Protein AF-A0A960TUN3-F1 (afdb_monomer_lite)

Foldseek 3Di:
DDDDDPPPPWQWDQDPVPRDIHTDDVSVVVVVVVLVLLCQQLDPDPPPWDWDQDPVRDIDTDCVNHQDKDKAWDQDPVRDIDIDIGSDSVQNVCVRVPNFDAPPVRDGDD

pLDDT: mean 73.58, std 15.44, range [35.28, 91.56]

Secondary structure (DSSP, 8-state):
-----------EEE-TTT--EEESHHHHHHHHHHHHHHHHHT----TTPEEEE-TTS-EEEE-TT-S--EEEEEE-TTS-EEEEEES-HHHHHHHHTTPPPB-TTSPBP-

Structure (mmCIF, N/CA/C/O backbone):
data_AF-A0A960TUN3-F1
#
_entry.id   AF-A0A960TUN3-F1
#
loop_
_atom_site.group_PDB
_atom_site.id
_atom_site.type_symbol
_atom_site.label_atom_id
_atom_site.label_alt_id
_atom_site.label_comp_id
_atom_site.label_asym_id
_atom_site.label_entity_id
_atom_site.label_seq_id
_atom_site.pdbx_PDB_ins_code
_atom_site.Cartn_x
_atom_site.Cartn_y
_atom_site.Cartn_z
_atom_site.occupancy
_atom_site.B_iso_or_equiv
_atom_site.auth_seq_id
_atom_site.auth_comp_id
_atom_site.auth_asym_id
_atom_site.auth_atom_id
_atom_site.pdbx_PDB_model_num
ATOM 1 N N . MET A 1 1 ? 1.340 21.472 37.285 1.00 39.03 1 MET A N 1
ATOM 2 C CA . MET A 1 1 ? 1.451 21.280 35.826 1.00 39.03 1 MET A CA 1
ATOM 3 C C . MET A 1 1 ? 1.309 19.784 35.600 1.00 39.03 1 MET A C 1
ATOM 5 O O . MET A 1 1 ? 2.245 19.086 35.968 1.00 39.03 1 MET A O 1
ATOM 9 N N . PRO A 1 2 ? 0.135 19.257 35.215 1.00 45.22 2 PRO A N 1
ATOM 10 C CA . PRO A 1 2 ? 0.002 17.822 35.016 1.00 45.22 2 PRO A CA 1
ATOM 11 C C . PRO A 1 2 ? 0.729 17.406 33.733 1.00 45.22 2 PRO A C 1
ATOM 13 O O . PRO A 1 2 ? 0.609 18.049 32.692 1.00 45.22 2 PRO A O 1
ATOM 16 N N . ASP A 1 3 ? 1.519 16.355 33.895 1.00 35.28 3 ASP A N 1
ATOM 17 C C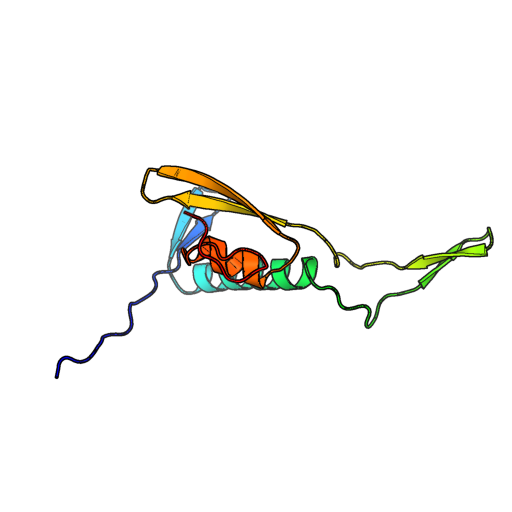A . ASP A 1 3 ? 2.245 15.583 32.897 1.00 35.28 3 ASP A CA 1
ATOM 18 C C . ASP A 1 3 ? 1.240 14.884 31.966 1.00 35.28 3 ASP A C 1
ATOM 20 O O . ASP A 1 3 ? 0.360 14.151 32.424 1.00 35.28 3 ASP A O 1
ATOM 24 N N . ALA A 1 4 ? 1.306 15.172 30.665 1.00 41.81 4 ALA A N 1
ATOM 25 C CA . ALA A 1 4 ? 0.483 14.504 29.667 1.00 41.81 4 ALA A CA 1
ATOM 26 C C . ALA A 1 4 ? 1.101 13.132 29.366 1.00 41.81 4 ALA A C 1
ATOM 28 O O . ALA A 1 4 ? 2.075 13.033 28.620 1.00 41.81 4 ALA A O 1
ATOM 29 N N . ALA A 1 5 ? 0.530 12.081 29.955 1.00 38.94 5 ALA A N 1
ATOM 30 C CA . ALA A 1 5 ? 0.854 10.701 29.617 1.00 38.94 5 ALA A CA 1
ATOM 31 C C . ALA A 1 5 ? 0.736 10.484 28.093 1.00 38.94 5 ALA A C 1
ATOM 33 O O . ALA A 1 5 ? -0.234 10.959 27.490 1.00 38.94 5 ALA A O 1
ATOM 34 N N . PRO A 1 6 ? 1.663 9.752 27.445 1.00 44.97 6 PRO A N 1
ATOM 35 C CA . PRO A 1 6 ? 1.463 9.363 26.062 1.00 44.97 6 PRO A CA 1
ATOM 36 C C . PRO A 1 6 ? 0.243 8.442 26.028 1.00 44.97 6 PRO A C 1
ATOM 38 O O . PRO A 1 6 ? 0.221 7.397 26.684 1.00 44.97 6 PRO A O 1
ATOM 41 N N . ALA A 1 7 ? -0.793 8.844 25.293 1.00 46.22 7 ALA A N 1
ATOM 42 C CA . ALA A 1 7 ? -1.911 7.968 24.992 1.00 46.22 7 ALA A CA 1
ATOM 43 C C . ALA A 1 7 ? -1.330 6.683 24.392 1.00 46.22 7 ALA A C 1
ATOM 45 O O . ALA A 1 7 ? -0.728 6.695 23.319 1.00 46.22 7 ALA A O 1
ATOM 46 N N . SER A 1 8 ? -1.432 5.585 25.137 1.00 52.22 8 SER A N 1
ATOM 47 C CA . SER A 1 8 ? -1.019 4.272 24.666 1.00 52.22 8 SER A CA 1
ATOM 48 C C . SER A 1 8 ? -1.993 3.881 23.563 1.00 52.22 8 SER A C 1
ATOM 50 O O . SER A 1 8 ? -3.082 3.388 23.843 1.00 52.22 8 SER A O 1
ATOM 52 N N . ALA A 1 9 ? -1.646 4.190 22.313 1.00 61.03 9 ALA A N 1
ATOM 53 C CA . ALA A 1 9 ? -2.431 3.789 21.159 1.00 61.03 9 ALA A CA 1
ATOM 54 C C . ALA A 1 9 ? -2.364 2.260 21.059 1.00 61.03 9 ALA A C 1
ATOM 56 O O . ALA A 1 9 ? -1.371 1.693 20.597 1.00 61.03 9 ALA A O 1
ATOM 57 N N . LEU A 1 10 ? -3.400 1.589 21.565 1.00 65.69 10 LEU A N 1
ATOM 58 C CA . LEU A 1 10 ? -3.546 0.145 21.465 1.00 65.69 10 LEU A CA 1
ATOM 59 C C . LEU A 1 10 ? -3.772 -0.203 19.989 1.00 65.69 10 LEU A C 1
ATOM 61 O O . LEU A 1 10 ? -4.817 0.115 19.428 1.00 65.69 10 LEU A O 1
ATOM 65 N N . ARG A 1 11 ? -2.786 -0.845 19.357 1.00 65.75 11 ARG A N 1
ATOM 66 C CA . ARG A 1 11 ? -2.948 -1.431 18.024 1.00 65.75 11 ARG A CA 1
ATOM 67 C C . ARG A 1 11 ? -3.326 -2.898 18.151 1.00 65.75 11 ARG A C 1
ATOM 69 O O . ARG A 1 11 ? -2.628 -3.678 18.802 1.00 65.75 11 ARG A O 1
ATOM 76 N N . ALA A 1 12 ? -4.430 -3.238 17.508 1.00 70.62 12 ALA A N 1
ATOM 77 C CA . ALA A 1 12 ? -4.942 -4.585 17.373 1.00 70.62 12 ALA A CA 1
ATOM 78 C C . ALA A 1 12 ? -5.141 -4.880 15.883 1.00 70.62 12 ALA A C 1
ATOM 80 O O . ALA A 1 12 ? -5.481 -3.981 15.115 1.00 70.62 12 ALA A O 1
ATOM 81 N N . SER A 1 13 ? -4.921 -6.124 15.484 1.00 71.94 13 SER A N 1
ATOM 82 C CA . SER A 1 13 ? -5.164 -6.614 14.127 1.00 71.94 13 SER A CA 1
ATOM 83 C C . SER A 1 13 ? -6.105 -7.805 14.216 1.00 71.94 13 SER A C 1
ATOM 85 O O . SER A 1 13 ? -5.939 -8.646 15.099 1.00 71.94 13 SER A O 1
ATOM 87 N N . LEU A 1 14 ? -7.071 -7.897 13.310 1.00 77.94 14 LEU A N 1
ATOM 88 C CA . LEU A 1 14 ? -7.953 -9.055 13.230 1.00 77.94 14 LEU A CA 1
ATOM 89 C C . LEU A 1 14 ? -7.295 -10.130 12.359 1.00 77.94 14 LEU A C 1
ATOM 91 O O . LEU A 1 14 ? -6.858 -9.834 11.249 1.00 77.94 14 LEU A O 1
ATOM 95 N N . ASP A 1 15 ? -7.218 -11.360 12.854 1.00 74.50 15 ASP A N 1
ATOM 96 C CA . ASP A 1 15 ? -6.828 -12.515 12.051 1.00 74.50 15 ASP A CA 1
ATOM 97 C C . ASP A 1 15 ? -7.912 -12.789 10.989 1.00 74.50 15 ASP A C 1
ATOM 99 O O . ASP A 1 15 ? -9.063 -13.035 11.358 1.00 74.50 15 ASP A O 1
ATOM 103 N N . PRO A 1 16 ? -7.597 -12.749 9.684 1.00 70.06 16 PRO A N 1
ATOM 104 C CA . PRO A 1 16 ? -8.594 -12.972 8.641 1.00 70.06 16 PRO A CA 1
ATOM 105 C C . PRO A 1 16 ? -9.058 -14.436 8.530 1.00 70.06 16 PRO A C 1
ATOM 107 O O . PRO A 1 16 ? -10.123 -14.675 7.966 1.00 70.06 16 PRO A O 1
ATOM 110 N N . GLU A 1 17 ? -8.298 -15.412 9.041 1.00 76.75 17 GLU A N 1
ATOM 111 C CA . GLU A 1 17 ? -8.650 -16.839 8.977 1.00 76.75 17 GLU A CA 1
ATOM 112 C C . GLU A 1 17 ? -9.522 -17.270 10.161 1.00 76.75 17 GLU A C 1
ATOM 114 O O . GLU A 1 17 ? -10.443 -18.073 9.999 1.00 76.75 17 GLU A O 1
ATOM 119 N N . THR A 1 18 ? -9.250 -16.734 11.352 1.00 77.31 18 THR A N 1
ATOM 120 C CA . THR A 1 18 ? -9.925 -17.142 12.598 1.00 77.31 18 THR A CA 1
ATOM 121 C C . THR A 1 18 ? -10.894 -16.093 13.143 1.00 77.31 18 THR A C 1
ATOM 123 O O . THR A 1 18 ? -11.754 -16.416 13.961 1.00 77.31 18 THR A O 1
ATOM 126 N N . GLY A 1 19 ? -10.782 -14.839 12.698 1.00 78.69 19 GLY A N 1
ATOM 127 C CA . GLY A 1 19 ? -11.521 -13.704 13.249 1.00 78.69 19 GLY A CA 1
ATOM 128 C C . GLY A 1 19 ? -11.041 -13.269 14.636 1.00 78.69 19 GLY A C 1
ATOM 129 O O . GLY A 1 19 ? -11.672 -12.413 15.258 1.00 78.69 19 GLY A O 1
ATOM 130 N N . GLU A 1 20 ? -9.950 -13.845 15.149 1.00 81.75 20 GLU A N 1
ATOM 131 C CA . GLU A 1 20 ? -9.440 -13.523 16.477 1.00 81.75 20 GLU A CA 1
ATOM 132 C C . GLU A 1 20 ? -8.712 -12.176 16.495 1.00 81.75 20 GLU A C 1
ATOM 134 O O . GLU A 1 20 ? -7.938 -11.826 15.600 1.00 81.75 20 GLU A O 1
ATOM 139 N N . LEU A 1 21 ? -8.947 -11.404 17.557 1.00 75.94 21 LEU A N 1
ATOM 140 C CA . LEU A 1 21 ? -8.274 -10.133 17.772 1.00 75.94 21 LEU A CA 1
ATOM 141 C C . LEU A 1 21 ? -6.859 -10.393 18.300 1.00 75.94 21 LEU A C 1
ATOM 143 O O . LEU A 1 21 ? -6.677 -10.772 19.458 1.00 75.94 21 LEU A O 1
ATOM 147 N N . ARG A 1 22 ? -5.845 -10.145 17.473 1.00 77.25 22 ARG A N 1
ATOM 148 C CA . ARG A 1 22 ? -4.447 -10.165 17.907 1.00 77.25 22 ARG A CA 1
ATOM 149 C C . ARG A 1 22 ? -4.069 -8.789 18.450 1.00 77.25 22 ARG A C 1
ATOM 151 O O . ARG A 1 22 ? -4.320 -7.765 17.814 1.00 77.25 22 ARG A O 1
ATOM 158 N N . VAL A 1 23 ? -3.446 -8.760 19.626 1.00 72.69 23 VAL A N 1
ATOM 159 C CA . VAL A 1 23 ? -2.962 -7.543 20.298 1.00 72.69 23 VAL A CA 1
ATOM 160 C C . VAL A 1 23 ? -1.482 -7.691 20.643 1.00 72.69 23 VAL A C 1
ATOM 162 O O . VAL A 1 23 ? -1.038 -8.766 21.034 1.00 72.69 23 VAL A O 1
ATOM 165 N N . GLY A 1 24 ? -0.707 -6.611 20.509 1.00 69.25 24 GLY A N 1
ATOM 166 C CA . GLY A 1 24 ? 0.723 -6.595 20.843 1.00 69.25 24 GLY A CA 1
ATOM 167 C C . GLY A 1 24 ? 1.648 -6.453 19.629 1.00 69.25 24 GLY A C 1
ATOM 168 O O . GLY A 1 24 ? 1.276 -5.878 18.608 1.00 69.25 24 GLY A O 1
ATOM 169 N N . ALA A 1 25 ? 2.890 -6.932 19.752 1.00 63.56 25 ALA A N 1
ATOM 170 C CA . ALA A 1 25 ? 3.954 -6.707 18.762 1.00 63.56 25 ALA A CA 1
ATOM 171 C C . ALA A 1 25 ? 3.637 -7.274 17.366 1.00 63.56 25 ALA A C 1
ATOM 173 O O . ALA A 1 25 ? 4.013 -6.692 16.347 1.00 63.56 25 ALA A O 1
ATOM 174 N N . GLU A 1 26 ? 2.912 -8.386 17.310 1.00 64.19 26 GLU A N 1
ATOM 175 C CA . GLU A 1 26 ? 2.513 -9.020 16.052 1.00 64.19 26 GLU A CA 1
ATOM 176 C C . GLU A 1 26 ? 1.463 -8.180 15.315 1.00 64.19 26 GLU A C 1
ATOM 178 O O . GLU A 1 26 ? 1.610 -7.933 14.121 1.00 64.19 26 GLU A O 1
ATOM 183 N N . ALA A 1 27 ? 0.491 -7.616 16.038 1.00 61.75 27 ALA A N 1
ATOM 184 C CA . ALA A 1 27 ? -0.506 -6.704 15.474 1.00 61.75 27 ALA A CA 1
ATOM 185 C C . ALA A 1 27 ? 0.104 -5.390 14.966 1.00 61.75 27 ALA A C 1
ATOM 187 O O . ALA A 1 27 ? -0.319 -4.840 13.950 1.00 61.75 27 ALA A O 1
ATOM 188 N N . LEU A 1 28 ? 1.139 -4.897 15.650 1.00 65.31 28 LEU A N 1
ATOM 189 C CA . LEU A 1 28 ? 1.927 -3.753 15.190 1.00 65.31 28 LEU A CA 1
ATOM 190 C C . LEU A 1 28 ? 2.669 -4.054 13.884 1.00 65.31 28 LEU A C 1
ATOM 192 O O . LEU A 1 28 ? 2.769 -3.183 13.024 1.00 65.31 28 LEU A O 1
ATOM 196 N N . THR A 1 29 ? 3.172 -5.280 13.739 1.00 71.75 29 THR A N 1
ATOM 197 C CA . THR A 1 29 ? 3.884 -5.720 12.535 1.00 71.75 29 THR A CA 1
ATOM 198 C C . THR A 1 29 ? 2.928 -5.857 11.354 1.00 71.75 29 THR A C 1
ATOM 200 O O . THR A 1 29 ? 3.263 -5.428 10.253 1.00 71.75 29 THR A O 1
ATOM 203 N N . ASP A 1 30 ? 1.736 -6.404 11.579 1.00 71.56 30 ASP A N 1
ATOM 204 C CA . ASP A 1 30 ? 0.718 -6.572 10.540 1.00 71.56 30 ASP A CA 1
ATOM 205 C C . ASP A 1 30 ? 0.202 -5.219 10.032 1.00 71.56 30 ASP A C 1
ATOM 207 O O . ASP A 1 30 ? 0.215 -4.947 8.832 1.00 71.56 30 ASP A O 1
ATOM 211 N N . ALA A 1 31 ? -0.113 -4.304 10.955 1.00 70.69 31 ALA A N 1
ATOM 212 C CA . ALA A 1 31 ? -0.508 -2.941 10.611 1.00 70.69 31 ALA A CA 1
ATOM 213 C C . ALA A 1 31 ? 0.600 -2.186 9.855 1.00 70.69 31 ALA A C 1
ATOM 215 O O . ALA A 1 31 ? 0.323 -1.498 8.875 1.00 70.69 31 ALA A O 1
ATOM 216 N N . ALA A 1 32 ? 1.863 -2.338 10.271 1.00 75.94 32 ALA A N 1
ATOM 217 C CA . ALA A 1 32 ? 2.992 -1.708 9.590 1.00 75.94 32 ALA A CA 1
ATOM 218 C C . ALA A 1 32 ? 3.226 -2.275 8.180 1.00 75.94 32 ALA A C 1
ATOM 220 O O . ALA A 1 32 ? 3.611 -1.529 7.281 1.00 75.94 32 ALA A O 1
ATOM 221 N N . LYS A 1 33 ? 2.988 -3.576 7.972 1.00 80.25 33 LYS A N 1
ATOM 222 C CA . LYS A 1 33 ? 3.045 -4.196 6.642 1.00 80.25 33 LYS A CA 1
ATOM 223 C C . LYS A 1 33 ? 1.931 -3.678 5.737 1.00 80.25 33 LYS A C 1
ATOM 225 O O . LYS A 1 33 ? 2.224 -3.313 4.605 1.00 80.25 33 LYS A O 1
ATOM 230 N N . ALA A 1 34 ? 0.702 -3.593 6.243 1.00 78.06 34 ALA A N 1
ATOM 231 C CA . ALA A 1 34 ? -0.428 -3.046 5.493 1.00 78.06 34 ALA A CA 1
ATOM 232 C C . ALA A 1 34 ? -0.193 -1.579 5.092 1.00 78.06 34 ALA A C 1
ATOM 234 O O . ALA A 1 34 ? -0.424 -1.208 3.944 1.00 78.06 34 ALA A O 1
ATOM 235 N N . ASP A 1 35 ? 0.339 -0.764 6.009 1.00 81.44 35 ASP A N 1
ATOM 236 C CA . ASP A 1 35 ? 0.748 0.614 5.716 1.00 81.44 35 ASP A CA 1
ATOM 237 C C . ASP A 1 35 ? 1.813 0.666 4.603 1.00 81.44 35 ASP A C 1
ATOM 239 O O . ASP A 1 35 ? 1.680 1.428 3.648 1.00 81.44 35 ASP A O 1
ATOM 243 N N . ALA A 1 36 ? 2.861 -0.160 4.704 1.00 84.25 36 ALA A N 1
ATOM 244 C CA . ALA A 1 36 ? 3.948 -0.184 3.726 1.00 84.25 36 ALA A CA 1
ATOM 245 C C . ALA A 1 36 ? 3.487 -0.654 2.335 1.00 84.25 36 ALA A C 1
ATOM 247 O O . ALA A 1 36 ? 3.962 -0.144 1.319 1.00 84.25 36 ALA A O 1
ATOM 248 N N . GLU A 1 37 ? 2.563 -1.614 2.279 1.00 83.75 37 GLU A N 1
ATOM 249 C CA . GLU A 1 37 ? 1.967 -2.086 1.030 1.00 83.75 37 GLU A CA 1
ATOM 250 C C . GLU A 1 37 ? 1.110 -0.994 0.379 1.00 83.75 37 GLU A C 1
ATOM 252 O O . GLU A 1 37 ? 1.250 -0.729 -0.817 1.00 83.75 37 GLU A O 1
ATOM 257 N N . LEU A 1 38 ? 0.309 -0.279 1.174 1.00 83.31 38 LEU A N 1
ATOM 258 C CA . LEU A 1 38 ? -0.487 0.851 0.702 1.00 83.31 38 LEU A CA 1
ATOM 259 C C . LEU A 1 38 ? 0.392 1.992 0.157 1.00 83.31 38 LEU A C 1
ATOM 261 O O . LEU A 1 38 ? 0.106 2.528 -0.916 1.00 83.31 38 LEU A O 1
ATOM 265 N N . ASP A 1 39 ? 1.484 2.331 0.851 1.00 84.94 39 ASP A N 1
ATOM 266 C CA . ASP A 1 39 ? 2.474 3.318 0.393 1.00 84.94 39 ASP A CA 1
ATOM 267 C C . ASP A 1 39 ? 3.115 2.904 -0.945 1.00 84.94 39 ASP A C 1
ATOM 269 O O . ASP A 1 39 ? 3.293 3.731 -1.845 1.00 84.94 39 ASP A O 1
ATOM 273 N N . ALA A 1 40 ? 3.439 1.617 -1.107 1.00 85.31 40 ALA A N 1
ATOM 274 C CA . ALA A 1 40 ? 3.997 1.097 -2.351 1.00 85.31 40 ALA A CA 1
ATOM 275 C C . ALA A 1 40 ? 2.984 1.175 -3.505 1.00 85.31 40 ALA A C 1
ATOM 277 O O . ALA A 1 40 ? 3.331 1.644 -4.592 1.00 85.31 40 ALA A O 1
ATOM 278 N N . MET A 1 41 ? 1.730 0.783 -3.266 1.00 85.94 41 MET A N 1
ATOM 279 C CA . MET A 1 41 ? 0.675 0.770 -4.284 1.00 85.94 41 MET A CA 1
ATOM 280 C C . MET A 1 41 ? 0.298 2.170 -4.777 1.00 85.94 41 MET A C 1
ATOM 282 O O . MET A 1 41 ? 0.101 2.389 -5.976 1.00 85.94 41 MET A O 1
ATOM 286 N N . LEU A 1 42 ? 0.222 3.132 -3.857 1.00 87.38 42 LEU A N 1
ATOM 287 C CA . LEU A 1 42 ? -0.159 4.519 -4.142 1.00 87.38 42 LEU A CA 1
ATOM 288 C C . LEU A 1 42 ? 1.033 5.395 -4.560 1.00 87.38 42 LEU A C 1
ATOM 290 O O . LEU A 1 42 ? 0.879 6.586 -4.838 1.00 87.38 42 LEU A O 1
ATOM 294 N N . SER A 1 43 ? 2.236 4.821 -4.638 1.00 85.06 43 SER A N 1
ATOM 295 C CA . SER A 1 43 ? 3.424 5.539 -5.089 1.00 85.06 43 SER A CA 1
ATOM 296 C C . SER A 1 43 ? 3.259 6.032 -6.528 1.00 85.06 43 SER A C 1
ATOM 298 O O . SER A 1 43 ? 2.953 5.260 -7.437 1.00 85.06 43 SER A O 1
ATOM 300 N N . LYS A 1 44 ? 3.534 7.323 -6.748 1.00 83.88 44 LYS A N 1
ATOM 301 C CA . LYS A 1 44 ? 3.564 7.963 -8.077 1.00 83.88 44 LYS A CA 1
ATOM 302 C C . LYS A 1 44 ? 4.989 8.084 -8.643 1.00 83.88 44 LYS A C 1
ATOM 304 O O . LYS A 1 44 ? 5.243 8.891 -9.535 1.00 83.88 44 LYS A O 1
ATOM 309 N N . SER A 1 45 ? 5.943 7.315 -8.110 1.00 84.62 45 SER A N 1
ATOM 310 C CA . SER A 1 45 ? 7.337 7.355 -8.563 1.00 84.62 45 SER A CA 1
ATOM 311 C C . SER A 1 45 ? 7.539 6.560 -9.850 1.00 84.62 45 SER A C 1
ATOM 313 O O . SER A 1 45 ? 7.159 5.390 -9.932 1.00 84.62 45 SER A O 1
ATOM 315 N N . THR A 1 46 ? 8.209 7.172 -10.830 1.00 82.06 46 THR A N 1
ATOM 316 C CA . THR A 1 46 ? 8.589 6.527 -12.094 1.00 82.06 46 THR A CA 1
ATOM 317 C C . THR A 1 46 ? 9.966 5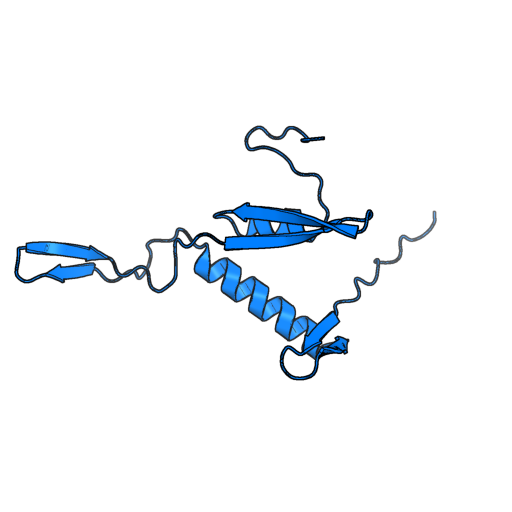.863 -12.070 1.00 82.06 46 THR A C 1
ATOM 319 O O . THR A 1 46 ? 10.387 5.271 -13.063 1.00 82.06 46 THR A O 1
ATOM 322 N N . GLU A 1 47 ? 10.693 5.963 -10.958 1.00 83.25 47 GLU A N 1
ATOM 323 C CA . GLU A 1 47 ? 12.044 5.416 -10.837 1.00 83.25 47 GLU A CA 1
ATOM 324 C C . GL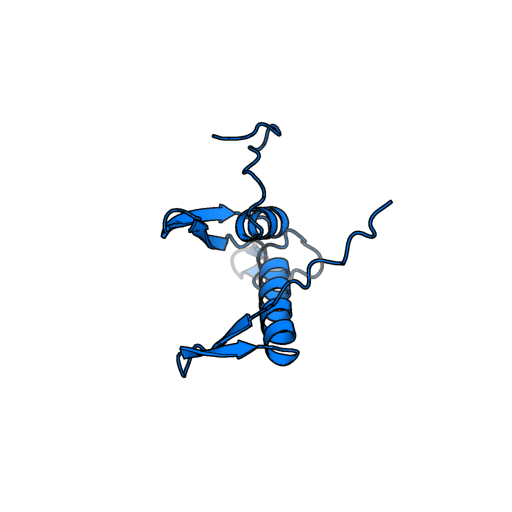U A 1 47 ? 12.028 3.879 -10.887 1.00 83.25 47 GLU A C 1
ATOM 326 O O . GLU A 1 47 ? 11.152 3.228 -10.311 1.00 83.25 47 GLU A O 1
ATOM 331 N N . GLY A 1 48 ? 12.963 3.284 -11.631 1.00 82.19 48 GLY A N 1
ATOM 332 C CA . GLY A 1 48 ? 13.064 1.828 -11.782 1.00 82.19 48 GLY A CA 1
ATOM 333 C C . GLY A 1 48 ? 11.938 1.168 -12.591 1.00 82.19 48 GLY A C 1
ATOM 334 O O . GLY A 1 48 ? 11.895 -0.056 -12.666 1.00 82.19 48 GLY A O 1
ATOM 335 N N . LEU A 1 49 ? 11.028 1.940 -13.198 1.00 85.75 49 LEU A N 1
ATOM 336 C CA . LEU A 1 49 ? 10.017 1.393 -14.103 1.00 85.75 49 LEU A CA 1
ATOM 337 C C . LEU A 1 49 ? 10.663 0.880 -15.395 1.00 85.75 49 LEU A C 1
ATOM 339 O O . LEU A 1 49 ? 11.486 1.561 -16.008 1.00 85.75 49 LEU A O 1
ATOM 343 N N . THR A 1 50 ? 10.252 -0.308 -15.840 1.00 84.81 50 THR A N 1
ATOM 344 C CA . THR A 1 50 ? 10.799 -0.917 -17.060 1.00 84.81 50 THR A CA 1
ATOM 345 C C . THR A 1 50 ? 9.903 -0.622 -18.268 1.00 84.81 50 THR A C 1
ATOM 347 O O . THR A 1 50 ? 8.730 -1.022 -18.266 1.00 84.81 50 THR A O 1
ATOM 350 N N . PRO A 1 51 ? 10.422 0.033 -19.324 1.00 87.88 51 PRO A N 1
ATOM 351 C CA . PRO A 1 51 ? 9.711 0.151 -20.586 1.00 87.88 51 PRO A CA 1
ATOM 352 C C . PRO A 1 51 ? 9.689 -1.197 -21.320 1.00 87.88 51 PRO A C 1
ATOM 354 O O . PRO A 1 51 ? 10.681 -1.920 -21.395 1.00 87.88 51 PRO A O 1
ATOM 357 N N . VAL A 1 52 ? 8.535 -1.529 -21.881 1.00 89.00 52 VAL A N 1
ATOM 358 C CA . VAL A 1 52 ? 8.267 -2.713 -22.692 1.00 89.00 52 VAL A CA 1
ATOM 359 C C . VAL A 1 52 ? 8.017 -2.247 -24.119 1.00 89.00 52 VAL A C 1
ATOM 361 O O . VAL A 1 52 ? 7.046 -1.538 -24.389 1.00 89.00 52 VAL A O 1
ATOM 364 N N . HIS A 1 53 ? 8.903 -2.649 -25.025 1.00 91.56 53 HIS A N 1
ATOM 365 C CA . HIS A 1 53 ? 8.769 -2.390 -26.454 1.00 91.56 53 HIS A CA 1
ATOM 366 C C . HIS A 1 53 ? 7.968 -3.515 -27.102 1.00 91.56 53 HIS A C 1
ATOM 368 O O . HIS A 1 53 ? 8.326 -4.689 -26.991 1.00 91.56 53 HIS A O 1
ATOM 374 N N . HIS A 1 54 ? 6.888 -3.152 -27.781 1.00 90.94 54 HIS A N 1
ATOM 375 C CA . HIS A 1 54 ? 6.029 -4.088 -28.492 1.00 90.94 54 HIS A CA 1
ATOM 376 C C . HIS A 1 54 ? 6.474 -4.233 -29.955 1.00 90.94 54 HIS A C 1
ATOM 378 O O . HIS A 1 54 ? 7.037 -3.293 -30.523 1.00 90.94 54 HIS A O 1
ATOM 384 N N . PRO A 1 55 ? 6.205 -5.382 -30.606 1.00 88.81 55 PRO A N 1
ATOM 385 C CA . PRO A 1 55 ? 6.588 -5.629 -32.002 1.00 88.81 55 PRO A CA 1
ATOM 386 C C . PRO A 1 55 ? 5.976 -4.646 -33.012 1.00 88.81 55 PRO A C 1
ATOM 388 O O . PRO A 1 55 ? 6.473 -4.507 -34.124 1.00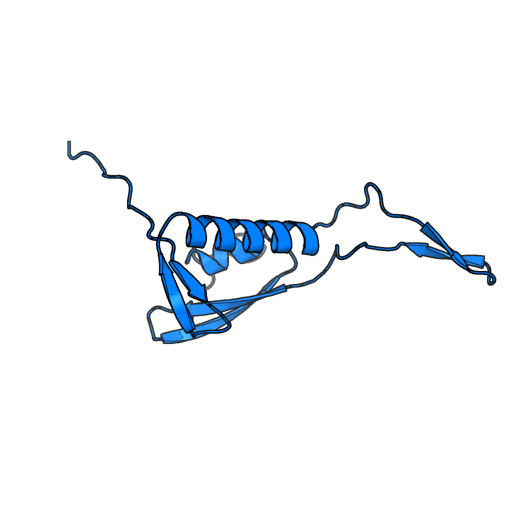 88.81 55 PRO A O 1
ATOM 391 N N . ASP A 1 56 ? 4.893 -3.972 -32.628 1.00 88.44 56 ASP A N 1
ATOM 392 C CA . ASP A 1 56 ? 4.173 -2.975 -33.422 1.00 88.44 56 ASP A CA 1
ATOM 393 C C . ASP A 1 56 ? 4.704 -1.539 -33.239 1.00 88.44 56 ASP A C 1
ATOM 395 O O . ASP A 1 56 ? 4.103 -0.585 -33.732 1.00 88.44 56 ASP A O 1
ATOM 399 N N . GLY A 1 57 ? 5.826 -1.375 -32.530 1.00 87.88 57 GLY A N 1
ATOM 400 C CA . GLY A 1 57 ? 6.458 -0.081 -32.280 1.00 87.88 57 GLY A CA 1
ATOM 401 C C . GLY A 1 57 ? 5.876 0.691 -31.094 1.00 87.88 57 GLY A C 1
ATOM 402 O O . GLY A 1 57 ? 6.369 1.778 -30.789 1.00 87.88 57 GLY A O 1
ATOM 403 N N . ARG A 1 58 ? 4.868 0.158 -30.388 1.00 90.25 58 ARG A N 1
ATOM 404 C CA . ARG A 1 58 ? 4.365 0.774 -29.153 1.00 90.25 58 ARG A CA 1
ATOM 405 C C . ARG A 1 58 ? 5.348 0.572 -28.003 1.00 90.25 58 ARG A C 1
ATOM 407 O O . ARG A 1 58 ? 6.026 -0.449 -27.910 1.00 90.25 58 ARG A O 1
ATOM 414 N N . VAL A 1 59 ? 5.374 1.531 -27.083 1.00 89.69 59 VAL A N 1
ATOM 415 C CA . VAL A 1 59 ? 6.110 1.428 -25.818 1.00 89.69 59 VAL A CA 1
ATOM 416 C C . VAL A 1 59 ? 5.104 1.516 -24.681 1.00 89.69 59 VAL A C 1
ATOM 418 O O . VAL A 1 59 ? 4.346 2.479 -24.588 1.00 89.69 59 VAL A O 1
ATOM 421 N N . SER A 1 60 ? 5.075 0.500 -23.828 1.00 86.88 60 SER A N 1
ATOM 422 C CA . SER A 1 60 ? 4.332 0.518 -22.565 1.00 86.88 60 SER A CA 1
ATOM 423 C C . SER A 1 60 ? 5.310 0.573 -21.403 1.00 86.88 60 SER A C 1
ATOM 425 O O . SER A 1 60 ? 6.461 0.190 -21.553 1.00 86.88 60 SER A O 1
ATOM 427 N N . VAL A 1 61 ? 4.872 1.018 -20.232 1.00 86.56 61 VAL A N 1
ATOM 428 C CA . VAL A 1 61 ? 5.700 1.013 -19.021 1.00 86.56 61 VAL A CA 1
ATOM 429 C C . VAL A 1 61 ? 5.045 0.090 -18.007 1.00 86.56 61 VAL A C 1
ATOM 431 O O . VAL A 1 61 ? 3.845 0.201 -17.757 1.00 86.56 61 VAL A O 1
ATOM 434 N N . ARG A 1 62 ? 5.808 -0.851 -17.448 1.00 84.38 62 ARG A N 1
ATOM 435 C CA . ARG A 1 62 ? 5.308 -1.707 -16.371 1.00 84.38 62 ARG A CA 1
ATOM 436 C C . ARG A 1 62 ? 5.335 -0.910 -15.076 1.00 84.38 62 ARG A C 1
ATOM 438 O O . ARG A 1 62 ? 6.409 -0.485 -14.685 1.00 84.38 62 ARG A O 1
ATOM 445 N N . LEU A 1 63 ? 4.168 -0.713 -14.457 1.00 85.19 63 LEU A N 1
ATOM 446 C CA . LEU A 1 63 ? 4.003 0.078 -13.229 1.00 85.19 63 LEU A CA 1
ATOM 447 C C . LEU A 1 63 ? 4.391 -0.681 -11.949 1.00 85.19 63 LEU A C 1
ATOM 449 O O . LEU A 1 63 ? 4.542 -0.064 -10.901 1.00 85.19 63 LEU A O 1
ATOM 453 N N . ASP A 1 64 ? 4.594 -2.000 -12.039 1.00 83.50 64 ASP A N 1
ATOM 454 C CA . ASP A 1 64 ? 5.026 -2.872 -10.933 1.00 83.50 64 ASP A CA 1
ATOM 455 C C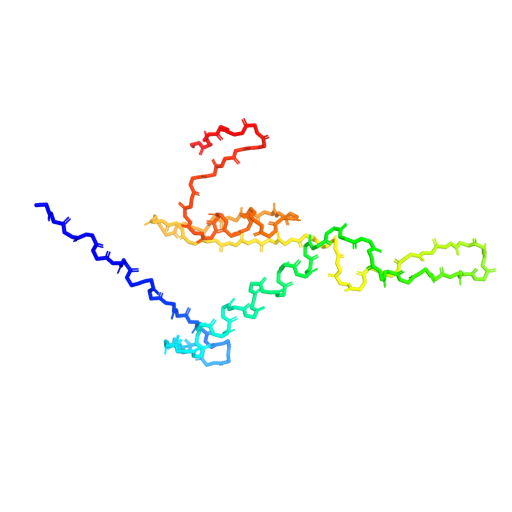 . ASP A 1 64 ? 4.173 -2.705 -9.661 1.00 83.50 64 ASP A C 1
ATOM 457 O O . ASP A 1 64 ? 4.688 -2.627 -8.552 1.00 83.50 64 ASP A O 1
ATOM 461 N N . GLY A 1 65 ? 2.850 -2.612 -9.835 1.00 81.50 65 GLY A N 1
ATOM 462 C CA . GLY A 1 65 ? 1.899 -2.458 -8.728 1.00 81.50 65 GLY A CA 1
ATOM 463 C C . GLY A 1 65 ? 1.796 -1.043 -8.152 1.00 81.50 65 GLY A C 1
ATOM 464 O O . GLY A 1 65 ? 1.117 -0.870 -7.152 1.00 81.50 65 GLY A O 1
ATOM 465 N N . ARG A 1 66 ? 2.434 -0.039 -8.767 1.00 87.06 66 ARG A N 1
ATOM 466 C CA . ARG A 1 66 ? 2.349 1.384 -8.390 1.00 87.06 66 ARG A CA 1
ATOM 467 C C . ARG A 1 66 ? 1.245 2.124 -9.152 1.00 87.06 66 ARG A C 1
ATOM 469 O O . ARG A 1 66 ? 0.689 1.590 -10.114 1.00 87.06 66 ARG A O 1
ATOM 476 N N . PHE A 1 67 ? 1.005 3.388 -8.786 1.00 85.56 67 PHE A N 1
ATOM 477 C CA . PHE A 1 67 ? -0.014 4.270 -9.379 1.00 85.56 67 PHE A CA 1
ATOM 478 C C . PHE A 1 67 ? -1.442 3.716 -9.280 1.00 85.56 67 PHE A C 1
ATOM 480 O O . PHE A 1 67 ? -2.293 4.011 -10.120 1.00 85.56 67 PHE A O 1
ATOM 487 N N . MET A 1 68 ? -1.703 2.884 -8.274 1.00 86.94 68 MET A N 1
ATOM 488 C CA . MET A 1 68 ? -3.036 2.357 -8.023 1.00 86.94 68 MET A CA 1
ATOM 489 C C . MET A 1 68 ? -3.903 3.396 -7.301 1.00 86.94 68 MET A C 1
ATOM 491 O O . MET A 1 68 ? -3.429 4.440 -6.852 1.00 86.94 68 MET A O 1
ATOM 495 N N . SER A 1 69 ? -5.189 3.086 -7.182 1.00 84.69 69 SER A N 1
ATOM 496 C CA . SER A 1 69 ? -6.124 3.789 -6.306 1.00 84.69 69 SER A CA 1
ATOM 497 C C . SER A 1 69 ? -6.572 2.826 -5.213 1.00 84.69 69 SER A C 1
ATOM 499 O O . SER A 1 69 ? -6.739 1.633 -5.476 1.00 84.69 69 SER A O 1
ATOM 501 N N . ALA A 1 70 ? -6.776 3.333 -4.003 1.00 83.81 70 ALA A N 1
ATOM 502 C CA . ALA A 1 70 ? -7.246 2.553 -2.869 1.00 83.81 70 ALA A CA 1
ATOM 503 C C . ALA A 1 70 ? -8.590 3.092 -2.376 1.00 83.81 70 ALA A C 1
ATOM 505 O O . ALA A 1 70 ? -8.805 4.303 -2.321 1.00 83.81 70 ALA A O 1
ATOM 506 N N . SER A 1 71 ? -9.484 2.185 -1.989 1.00 84.06 71 SER A N 1
ATOM 507 C CA . SER A 1 71 ? -10.700 2.518 -1.249 1.00 84.06 71 SER A CA 1
ATOM 508 C C . SER A 1 71 ? -10.498 2.101 0.200 1.00 84.06 71 SER A C 1
ATOM 510 O O . SER A 1 71 ? -10.254 0.928 0.476 1.00 84.06 71 SER A O 1
ATOM 512 N N . VAL A 1 72 ? -10.582 3.057 1.117 1.00 83.44 72 VAL A N 1
ATOM 513 C CA . VAL A 1 72 ? -10.485 2.826 2.558 1.00 83.44 72 VAL A CA 1
ATOM 514 C C . VAL A 1 72 ? -11.838 3.062 3.202 1.00 83.44 72 VAL A C 1
ATOM 516 O O . VAL A 1 72 ? -12.572 3.961 2.803 1.00 83.44 72 VAL A O 1
ATOM 519 N N . ALA A 1 73 ? -12.173 2.249 4.196 1.00 83.31 73 ALA A N 1
ATOM 520 C CA . ALA A 1 73 ? -13.397 2.397 4.963 1.00 83.31 73 ALA A CA 1
ATOM 521 C C . ALA A 1 73 ? -13.070 2.471 6.452 1.00 83.31 73 ALA A C 1
ATOM 523 O O . ALA A 1 73 ? -12.160 1.788 6.928 1.00 83.31 73 ALA A O 1
ATOM 524 N N . ARG A 1 74 ? -13.820 3.295 7.180 1.00 81.94 74 ARG A N 1
ATOM 525 C CA . ARG A 1 74 ? -13.766 3.385 8.639 1.00 81.94 74 ARG A CA 1
ATOM 526 C C . ARG A 1 74 ? -15.175 3.313 9.206 1.00 81.94 74 ARG A C 1
ATOM 528 O O . ARG A 1 74 ? -16.140 3.660 8.531 1.00 81.94 74 ARG A O 1
ATOM 535 N N . VAL A 1 75 ? -15.281 2.875 10.451 1.00 79.12 75 VAL A N 1
ATOM 536 C CA . VAL A 1 75 ? -16.533 2.946 11.206 1.00 79.12 75 VAL A CA 1
ATOM 537 C C . VAL A 1 75 ? -16.490 4.225 12.035 1.00 79.12 75 VAL A C 1
ATOM 539 O O . VAL A 1 75 ? -15.566 4.392 12.830 1.00 79.12 75 VAL A O 1
ATOM 542 N N . GLY A 1 76 ? -17.437 5.131 11.798 1.00 72.38 76 GLY A N 1
ATOM 543 C CA . GLY A 1 76 ? -17.608 6.365 12.560 1.00 72.38 76 GLY A CA 1
ATOM 544 C C . GLY A 1 76 ? -18.118 6.104 13.980 1.00 72.38 76 GLY A C 1
ATOM 545 O O . GLY A 1 76 ? -18.565 5.002 14.309 1.00 72.38 76 GLY A O 1
ATOM 546 N N . ASP A 1 77 ? -18.070 7.125 14.837 1.00 71.81 77 ASP A N 1
ATOM 547 C CA . ASP A 1 77 ? -18.516 7.038 16.239 1.00 71.81 77 ASP A CA 1
ATOM 548 C C . ASP A 1 77 ? -20.016 6.713 16.387 1.00 71.81 77 ASP A C 1
ATOM 550 O O . ASP A 1 77 ? -20.466 6.223 17.424 1.00 71.81 77 ASP A O 1
ATOM 554 N N . ASP A 1 78 ? -20.798 6.976 15.341 1.00 75.19 78 ASP A N 1
ATOM 555 C CA . ASP A 1 78 ? -22.221 6.665 15.211 1.00 75.19 78 ASP A CA 1
ATOM 556 C C . ASP A 1 78 ? -22.491 5.234 14.705 1.00 75.19 78 ASP A C 1
ATOM 558 O O . ASP A 1 78 ? -23.646 4.816 14.594 1.00 75.19 78 ASP A O 1
ATOM 562 N N . GLY A 1 79 ? -21.435 4.465 14.421 1.00 73.50 79 GLY A N 1
ATOM 563 C CA . GLY A 1 79 ? -21.517 3.120 13.860 1.00 73.50 79 GLY A CA 1
ATOM 564 C C . GLY A 1 79 ? -21.769 3.090 12.351 1.00 73.50 79 GLY A C 1
ATOM 565 O O . GLY A 1 79 ? -21.949 2.002 11.797 1.00 73.50 79 GLY A O 1
ATOM 566 N N . ALA A 1 80 ? -21.782 4.242 11.672 1.00 78.88 80 ALA A N 1
ATOM 567 C CA . ALA A 1 80 ? -21.885 4.298 10.221 1.00 78.88 80 ALA A CA 1
ATOM 568 C C . ALA A 1 80 ? -20.545 3.933 9.564 1.00 78.88 80 ALA A C 1
ATOM 570 O O . ALA A 1 80 ? -19.473 4.242 10.080 1.00 78.88 80 ALA A O 1
ATOM 571 N N . VAL A 1 81 ? -20.595 3.269 8.406 1.00 81.19 81 VAL A N 1
ATOM 572 C CA . VAL A 1 81 ? -19.392 2.993 7.609 1.00 81.19 81 VAL A CA 1
ATOM 573 C C . VAL A 1 81 ? -19.164 4.159 6.657 1.00 81.19 81 VAL A C 1
ATOM 575 O O . VAL A 1 81 ? -19.938 4.370 5.724 1.00 81.19 81 VAL A O 1
ATOM 578 N N . GLU A 1 82 ? -18.079 4.888 6.871 1.00 83.94 82 GLU A N 1
ATOM 579 C CA . GLU A 1 82 ? -17.607 5.939 5.977 1.00 83.94 82 GLU A CA 1
ATOM 580 C C . GLU A 1 82 ? -16.561 5.345 5.031 1.00 83.94 82 GLU A C 1
ATOM 582 O O . GLU A 1 82 ? -15.727 4.538 5.443 1.00 83.94 82 GLU A O 1
ATOM 587 N N . THR A 1 83 ? -16.600 5.711 3.749 1.00 84.88 83 THR A N 1
ATOM 588 C CA . THR A 1 83 ? -15.677 5.190 2.727 1.00 84.88 83 THR A CA 1
ATOM 589 C C . THR A 1 83 ? -15.051 6.333 1.940 1.00 84.88 83 THR A C 1
ATOM 591 O O . THR A 1 83 ? -15.759 7.234 1.498 1.00 84.88 83 THR A O 1
ATOM 594 N N . LEU A 1 84 ? -13.742 6.253 1.707 1.00 83.81 84 LEU A N 1
ATOM 595 C CA . LEU A 1 84 ? -12.958 7.207 0.932 1.00 83.81 84 LEU A CA 1
ATOM 596 C C . LEU A 1 84 ? -12.183 6.479 -0.172 1.00 83.81 84 LEU A C 1
ATOM 598 O O . LEU A 1 84 ? -11.467 5.514 0.086 1.00 83.81 84 LEU A O 1
ATOM 602 N N . CYS A 1 85 ? -12.282 6.973 -1.405 1.00 85.56 85 CYS A N 1
ATOM 603 C CA . CYS A 1 85 ? -11.398 6.576 -2.500 1.00 85.56 85 CYS A CA 1
ATOM 604 C C . CYS A 1 85 ? -10.258 7.587 -2.606 1.00 85.56 85 CYS A C 1
ATOM 606 O O . CYS A 1 85 ? -10.512 8.776 -2.782 1.00 85.56 85 CYS A O 1
ATOM 608 N N . THR A 1 86 ? -9.011 7.131 -2.525 1.00 84.81 86 THR A N 1
ATOM 609 C CA . THR A 1 86 ? -7.838 8.003 -2.585 1.00 84.81 86 THR A CA 1
ATOM 610 C C . THR A 1 86 ? -6.698 7.383 -3.388 1.00 84.81 86 THR A C 1
ATOM 612 O O . THR A 1 86 ? -6.552 6.167 -3.509 1.00 84.81 86 THR A O 1
ATOM 615 N N . GLU A 1 87 ? -5.883 8.259 -3.960 1.00 86.25 87 GLU A N 1
ATOM 616 C CA . GLU A 1 87 ? -4.647 7.933 -4.670 1.00 86.25 87 GLU A CA 1
ATOM 617 C C . GLU A 1 87 ? -3.407 8.207 -3.801 1.00 86.25 87 GLU A C 1
ATOM 619 O O . GLU A 1 87 ? -2.282 8.181 -4.300 1.00 86.25 87 GLU A O 1
ATOM 624 N N . SER A 1 88 ? -3.611 8.578 -2.533 1.00 82.31 88 SER A N 1
ATOM 625 C CA . SER A 1 88 ? -2.582 9.080 -1.629 1.00 82.31 88 SER A CA 1
ATOM 626 C C . SER A 1 88 ? -2.627 8.337 -0.300 1.00 82.31 88 SER A C 1
ATOM 628 O O . SER A 1 88 ? -3.621 8.373 0.427 1.00 82.31 88 SER A O 1
ATOM 630 N N . ALA A 1 89 ? -1.513 7.702 0.059 1.00 81.88 89 ALA A N 1
ATOM 631 C CA . ALA A 1 89 ? -1.392 7.006 1.337 1.00 81.88 89 ALA A CA 1
ATOM 632 C C . ALA A 1 89 ? -1.510 7.965 2.536 1.00 81.88 89 ALA A C 1
ATOM 634 O O . ALA A 1 89 ? -2.013 7.586 3.594 1.00 81.88 89 ALA A O 1
ATOM 635 N N . ALA A 1 90 ? -1.114 9.232 2.365 1.00 81.19 90 ALA A N 1
ATOM 636 C CA . ALA A 1 90 ? -1.257 10.256 3.397 1.00 81.19 90 ALA A CA 1
ATOM 637 C C . ALA A 1 90 ? -2.731 10.592 3.681 1.00 81.19 90 ALA A C 1
ATOM 639 O O . ALA A 1 90 ? -3.115 10.709 4.844 1.00 81.19 90 ALA A O 1
ATOM 640 N N . GLU A 1 91 ? -3.559 10.702 2.638 1.00 80.31 91 GLU A N 1
ATOM 641 C CA . GLU A 1 91 ? -5.003 10.928 2.791 1.00 80.31 91 GLU A CA 1
ATOM 642 C C . GLU A 1 91 ? -5.692 9.704 3.397 1.00 80.31 91 GLU A C 1
ATOM 644 O O . GLU A 1 91 ? -6.474 9.847 4.335 1.00 80.31 91 GLU A O 1
ATOM 649 N N . ALA A 1 92 ? -5.335 8.497 2.941 1.00 81.62 92 ALA A N 1
ATOM 650 C CA . ALA A 1 92 ? -5.838 7.252 3.516 1.00 81.62 92 ALA A CA 1
ATOM 651 C C . ALA A 1 92 ? -5.560 7.167 5.027 1.00 81.62 92 ALA A C 1
ATOM 653 O O . ALA A 1 92 ? -6.459 6.871 5.815 1.00 81.62 92 ALA A O 1
ATOM 654 N N . ARG A 1 93 ? -4.330 7.478 5.457 1.00 82.31 93 ARG A N 1
ATOM 655 C CA . ARG A 1 93 ? -3.959 7.488 6.880 1.00 82.31 93 ARG A CA 1
ATOM 656 C C . ARG A 1 93 ? -4.689 8.560 7.676 1.00 82.31 93 ARG A C 1
ATOM 658 O O . ARG A 1 93 ? -5.123 8.269 8.787 1.00 82.31 93 ARG A O 1
ATOM 665 N N . ALA A 1 94 ? -4.828 9.770 7.137 1.00 81.94 94 ALA A N 1
ATOM 666 C CA . ALA A 1 94 ? -5.557 10.843 7.810 1.00 81.94 94 ALA A CA 1
ATOM 667 C C . ALA A 1 94 ? -7.023 10.449 8.057 1.00 81.94 94 ALA A C 1
ATOM 669 O O . ALA A 1 94 ? -7.522 10.602 9.173 1.00 81.94 94 ALA A O 1
ATOM 670 N N . PHE A 1 95 ? -7.669 9.853 7.050 1.00 81.94 95 PHE A N 1
ATOM 671 C CA . PHE A 1 95 ? -9.036 9.348 7.145 1.00 81.94 95 PHE A CA 1
ATOM 672 C C . PHE A 1 95 ? -9.176 8.255 8.216 1.00 81.94 95 PHE A C 1
ATOM 674 O O . PHE A 1 95 ? -10.044 8.345 9.087 1.00 81.94 95 PHE A O 1
ATOM 681 N N . LEU A 1 96 ? -8.279 7.262 8.208 1.00 80.06 96 LEU A N 1
ATOM 682 C CA . LEU A 1 96 ? -8.291 6.141 9.158 1.00 80.06 96 LEU A CA 1
ATOM 683 C C . LEU A 1 96 ? -7.960 6.548 10.605 1.00 80.06 96 LEU A C 1
ATOM 685 O O . LEU A 1 96 ? -8.360 5.857 11.537 1.00 80.06 96 LEU A O 1
ATOM 689 N N . GLN A 1 97 ? -7.244 7.655 10.814 1.00 77.88 97 GLN A N 1
ATOM 690 C CA . GLN A 1 97 ? -6.894 8.168 12.147 1.00 77.88 97 GLN A CA 1
ATOM 691 C C . GLN A 1 97 ? -7.973 9.071 12.764 1.00 77.88 97 GLN A C 1
ATOM 693 O O . GLN A 1 97 ? -7.766 9.595 13.858 1.00 77.88 97 GLN A O 1
ATOM 698 N N . GLY A 1 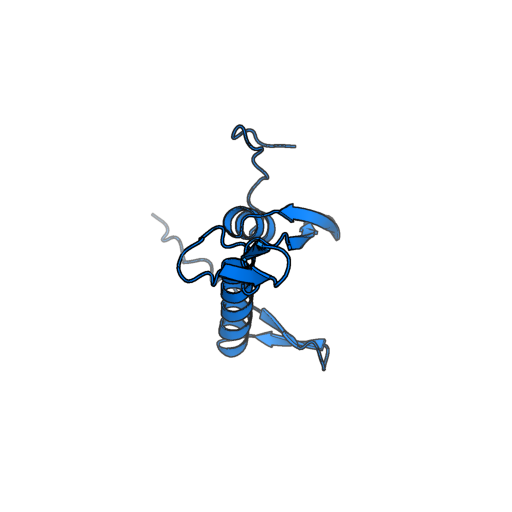98 ? -9.107 9.279 12.086 1.00 65.19 98 GLY A N 1
ATOM 699 C CA . GLY A 1 98 ? -10.169 10.150 12.595 1.00 65.19 98 GLY A CA 1
ATOM 700 C C . GLY A 1 98 ? -9.841 11.643 12.500 1.00 65.19 98 GLY A C 1
ATOM 701 O O . GLY A 1 98 ? -10.490 12.450 13.162 1.00 65.19 98 GLY A O 1
ATOM 702 N N . ALA A 1 99 ? -8.837 12.038 11.705 1.00 56.03 99 ALA A N 1
ATOM 703 C CA . ALA A 1 99 ? -8.609 13.454 11.439 1.00 56.03 99 ALA A CA 1
ATOM 704 C C . ALA A 1 99 ? -9.808 14.013 10.646 1.00 56.03 99 ALA A C 1
ATOM 706 O O . ALA A 1 99 ? -10.321 13.311 9.767 1.00 56.03 99 ALA A O 1
ATOM 707 N N . PRO A 1 100 ? -10.272 15.245 10.941 1.00 45.59 100 PRO A N 1
ATOM 708 C CA . PRO A 1 100 ? -11.348 15.860 10.177 1.00 45.59 100 PRO A CA 1
ATOM 709 C C . PRO A 1 100 ? -10.939 15.931 8.707 1.00 45.59 100 PRO A C 1
ATOM 711 O O . PRO A 1 100 ? -9.815 16.332 8.386 1.00 45.59 100 PRO A O 1
ATOM 714 N N . GLU A 1 101 ? -11.849 15.512 7.831 1.00 45.47 101 GLU A N 1
ATOM 715 C CA . GLU A 1 101 ? -11.645 15.554 6.391 1.00 45.47 101 GLU A CA 1
ATOM 716 C C . GLU A 1 101 ? -11.373 17.005 5.982 1.00 45.47 101 GLU A C 1
ATOM 718 O O . GLU A 1 101 ? -12.161 17.917 6.254 1.00 45.47 101 GLU A O 1
ATOM 723 N N . ARG A 1 102 ? -10.210 17.237 5.371 1.00 45.22 102 ARG A N 1
ATOM 724 C CA . ARG A 1 102 ? -9.873 18.516 4.752 1.00 45.22 102 ARG A CA 1
ATOM 725 C C . ARG A 1 102 ? -9.948 18.323 3.254 1.00 45.22 102 ARG A C 1
ATOM 727 O O . ARG A 1 102 ? -9.266 17.449 2.724 1.00 45.22 102 ARG A O 1
ATOM 734 N N . ASP A 1 103 ? -10.768 19.127 2.590 1.00 45.62 103 ASP A N 1
ATOM 735 C CA . ASP A 1 103 ? -10.835 19.120 1.133 1.00 45.62 103 ASP A CA 1
ATOM 736 C C . ASP A 1 103 ? -9.483 19.522 0.507 1.00 45.62 103 ASP A C 1
ATOM 738 O O . ASP A 1 103 ? -8.558 19.996 1.179 1.00 45.62 103 ASP A O 1
ATOM 742 N N . ALA A 1 104 ? -9.369 19.375 -0.816 1.00 44.59 104 ALA A N 1
ATOM 743 C CA . ALA A 1 104 ? -8.188 19.766 -1.591 1.00 44.59 104 ALA A CA 1
ATOM 744 C C . ALA A 1 104 ? -7.830 21.269 -1.479 1.00 44.59 104 ALA A C 1
ATOM 746 O O . ALA A 1 104 ? -6.816 21.713 -2.022 1.00 44.59 104 ALA A O 1
ATOM 747 N N . GLN A 1 105 ? -8.654 22.065 -0.789 1.00 48.12 105 GLN A N 1
ATOM 748 C CA . GLN A 1 105 ? -8.477 23.485 -0.509 1.00 48.12 105 GLN A CA 1
ATOM 749 C C . GLN A 1 105 ? -8.251 23.775 0.990 1.00 48.12 105 GLN A C 1
ATOM 751 O O . GLN A 1 105 ? -8.189 24.941 1.386 1.00 48.12 105 GLN A O 1
ATOM 756 N N . GLY A 1 106 ? -8.066 22.745 1.822 1.00 39.53 106 GLY A N 1
ATOM 757 C CA . GLY A 1 106 ? -7.772 22.874 3.247 1.00 39.53 106 GLY A CA 1
ATOM 758 C C . GLY A 1 106 ? -8.966 23.285 4.109 1.00 39.53 106 GLY A C 1
ATOM 759 O O . GLY A 1 106 ? -8.758 23.763 5.225 1.00 39.53 106 GLY A O 1
ATOM 760 N N . ARG A 1 107 ? -10.201 23.132 3.622 1.00 39.81 107 ARG A N 1
ATOM 761 C CA . ARG A 1 107 ? -11.420 23.432 4.380 1.00 39.81 107 ARG A CA 1
ATOM 762 C C . ARG A 1 107 ? -11.963 22.162 5.018 1.00 39.81 107 ARG A C 1
ATOM 764 O O . ARG A 1 107 ? -11.999 21.109 4.388 1.00 39.81 107 ARG A O 1
ATOM 771 N N . GLU A 1 108 ? -12.400 22.289 6.266 1.00 39.06 108 GLU A N 1
ATOM 772 C CA . GLU A 1 108 ? -13.117 21.226 6.967 1.00 39.06 108 GLU A CA 1
ATOM 773 C C . GLU A 1 108 ? -14.459 20.982 6.268 1.00 39.06 108 GLU A C 1
ATOM 775 O O . GLU A 1 108 ? -15.271 21.906 6.130 1.00 39.06 108 GLU A O 1
ATOM 780 N N . VAL A 1 109 ? -14.672 19.751 5.803 1.00 49.91 109 VAL A N 1
ATOM 781 C CA . VAL A 1 109 ? -15.972 19.300 5.297 1.00 49.91 109 VAL A CA 1
ATOM 782 C C . VAL A 1 109 ? -16.751 18.749 6.491 1.00 49.91 109 VAL A C 1
ATOM 784 O O . VAL A 1 109 ? -16.246 17.906 7.229 1.00 49.91 109 VAL A O 1
ATOM 787 N N . ARG A 1 110 ? -17.932 19.322 6.736 1.00 41.84 110 ARG A N 1
ATOM 788 C CA . ARG A 1 110 ? -18.827 19.004 7.856 1.00 41.84 110 ARG A CA 1
ATOM 789 C C . ARG A 1 110 ? -20.036 18.233 7.356 1.00 41.84 110 ARG A C 1
ATOM 791 O O . ARG A 1 110 ? -20.547 18.637 6.286 1.00 41.84 110 ARG A O 1
#

Sequence (110 aa):
MPDAAPASALRASLDPETGELRVGAEALTDAAKADAELDAMLSKSTEGLTPVHHPDGRVSVRLDGRFMSASVARVGDDGAVETLCTESAAEARAFLQGAPERDAQGREVR

Radius of gyration: 19.16 Å; chains: 1; bounding box: 35×41×69 Å